Protein AF-E5AUP7-F1 (afdb_monomer_lite)

Organism: Mycetohabitans rhizoxinica (strain DSM 19002 / CIP 109453 / HKI 454) (NCBI:txid882378)

Structure (mmCIF, N/CA/C/O backbone):
data_AF-E5AUP7-F1
#
_entry.id   AF-E5AUP7-F1
#
loop_
_atom_site.group_PDB
_atom_site.id
_atom_site.type_symbol
_atom_site.label_atom_id
_atom_site.label_alt_id
_atom_site.label_comp_id
_atom_site.label_asym_id
_atom_site.label_entity_id
_atom_site.label_seq_id
_atom_site.pdbx_PDB_ins_code
_atom_site.Cartn_x
_atom_site.Cartn_y
_atom_site.Cartn_z
_atom_site.occupancy
_atom_site.B_iso_or_equiv
_atom_site.auth_seq_id
_atom_site.auth_comp_id
_atom_site.auth_asym_id
_atom_site.auth_atom_id
_atom_site.pdbx_PDB_model_num
ATOM 1 N N . MET A 1 1 ? 12.317 -14.142 -17.117 1.00 70.62 1 MET A N 1
ATOM 2 C CA . MET A 1 1 ? 11.001 -13.460 -17.187 1.00 70.62 1 MET A CA 1
ATOM 3 C C . MET A 1 1 ? 10.295 -13.596 -18.537 1.00 70.62 1 MET A C 1
ATOM 5 O O . MET A 1 1 ? 9.079 -13.672 -18.510 1.00 70.62 1 MET A O 1
ATOM 9 N N . ARG A 1 2 ? 10.980 -13.631 -19.698 1.00 77.06 2 ARG A N 1
ATOM 10 C CA . ARG A 1 2 ? 10.306 -13.629 -21.021 1.00 77.06 2 ARG A CA 1
ATOM 11 C C . ARG A 1 2 ? 9.396 -14.837 -21.297 1.00 77.06 2 ARG A C 1
ATOM 13 O O . ARG A 1 2 ? 8.411 -14.675 -21.997 1.00 77.06 2 ARG A O 1
ATOM 20 N N . GLU A 1 3 ? 9.697 -15.998 -20.722 1.00 93.12 3 GLU A N 1
ATOM 21 C CA . GLU A 1 3 ? 8.938 -17.243 -20.940 1.00 93.12 3 GLU A CA 1
ATOM 22 C C . GLU A 1 3 ? 8.042 -17.629 -19.754 1.00 93.12 3 GLU A C 1
ATOM 24 O O . GLU A 1 3 ? 7.471 -18.713 -19.741 1.00 93.12 3 GLU A O 1
ATOM 29 N N . LEU A 1 4 ? 7.915 -16.768 -18.734 1.00 91.12 4 LEU A N 1
ATOM 30 C CA . LEU A 1 4 ? 7.091 -17.081 -17.567 1.00 91.12 4 LEU A CA 1
ATOM 31 C C . LEU A 1 4 ? 5.607 -17.116 -17.981 1.00 91.12 4 LEU A C 1
ATOM 33 O O . LEU A 1 4 ? 5.086 -16.074 -18.394 1.00 91.12 4 LEU A O 1
ATOM 37 N N . PRO A 1 5 ? 4.899 -18.255 -17.843 1.00 96.06 5 PRO A N 1
ATOM 38 C CA . PRO A 1 5 ? 3.488 -18.318 -18.190 1.00 96.06 5 PRO A CA 1
ATOM 39 C C . PRO A 1 5 ? 2.668 -17.350 -17.338 1.00 96.06 5 PRO A C 1
ATOM 41 O O . PRO A 1 5 ? 2.905 -17.191 -16.137 1.00 96.06 5 PRO A O 1
ATOM 44 N N . ARG A 1 6 ? 1.659 -16.721 -17.948 1.00 94.69 6 ARG A N 1
ATOM 45 C CA . ARG A 1 6 ? 0.826 -15.715 -17.273 1.00 94.69 6 ARG A CA 1
ATOM 46 C C . ARG A 1 6 ? 0.144 -16.261 -16.018 1.00 94.69 6 ARG A C 1
ATOM 48 O O . ARG A 1 6 ? 0.069 -15.552 -15.020 1.00 94.69 6 ARG A O 1
ATOM 55 N N . GLU A 1 7 ? -0.336 -17.500 -16.055 1.00 96.19 7 GLU A N 1
ATOM 56 C CA . GLU A 1 7 ? -0.980 -18.116 -14.889 1.00 96.19 7 GLU A CA 1
ATOM 57 C C . GLU A 1 7 ? 0.011 -18.375 -13.755 1.00 96.19 7 GLU A C 1
ATOM 59 O O . GLU A 1 7 ? -0.284 -18.064 -12.604 1.00 96.19 7 GLU A O 1
ATOM 64 N N . THR A 1 8 ? 1.231 -18.811 -14.073 1.00 96.50 8 THR A N 1
ATOM 65 C CA . THR A 1 8 ? 2.306 -18.924 -13.080 1.00 96.50 8 THR A CA 1
ATOM 66 C C . THR A 1 8 ? 2.636 -17.560 -12.473 1.00 96.50 8 THR A C 1
ATOM 68 O O . THR A 1 8 ? 2.747 -17.437 -11.256 1.00 96.50 8 THR A O 1
ATOM 71 N N . ALA A 1 9 ? 2.720 -16.505 -13.290 1.00 95.81 9 ALA A N 1
ATOM 72 C CA . ALA A 1 9 ? 2.950 -15.148 -12.795 1.00 95.81 9 ALA A CA 1
ATOM 73 C C . ALA A 1 9 ? 1.835 -14.676 -11.845 1.00 95.81 9 ALA A C 1
ATOM 75 O O . ALA A 1 9 ? 2.130 -14.079 -10.813 1.00 95.81 9 ALA A O 1
ATOM 76 N N . LYS A 1 10 ? 0.564 -14.978 -12.145 1.00 95.75 10 LYS A N 1
ATOM 77 C CA . LYS A 1 10 ? -0.567 -14.670 -11.254 1.00 95.75 10 LYS A CA 1
ATOM 78 C C . LYS A 1 10 ? -0.493 -15.437 -9.937 1.00 95.75 10 LYS A C 1
ATOM 80 O O . LYS A 1 10 ? -0.733 -14.843 -8.892 1.00 95.75 10 LYS A O 1
ATOM 85 N N . GLN A 1 11 ? -0.152 -16.724 -9.973 1.00 97.75 11 GLN A N 1
ATOM 86 C CA . GLN A 1 11 ? -0.009 -17.544 -8.766 1.00 97.75 11 GLN A CA 1
ATOM 87 C C . GLN A 1 11 ? 1.097 -17.005 -7.858 1.00 97.75 11 GLN A C 1
ATOM 89 O O . GLN A 1 11 ? 0.878 -16.835 -6.661 1.00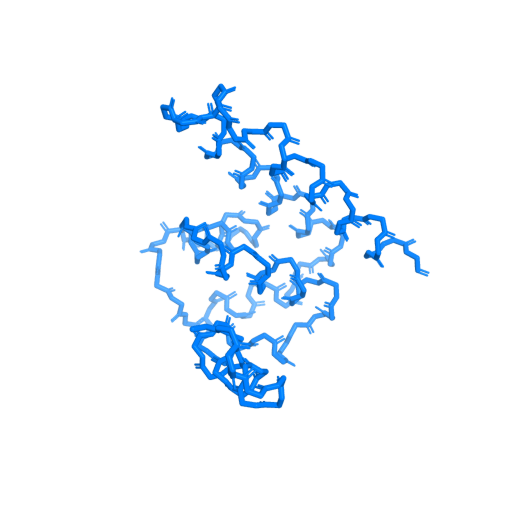 97.75 11 GLN A O 1
ATOM 94 N N . ILE A 1 12 ? 2.249 -16.653 -8.437 1.00 97.25 12 ILE A N 1
ATOM 95 C CA . ILE A 1 12 ? 3.349 -16.007 -7.710 1.00 97.25 12 ILE A CA 1
ATOM 96 C C . ILE A 1 12 ? 2.887 -14.664 -7.142 1.00 97.25 12 ILE A C 1
ATOM 98 O O . ILE A 1 12 ? 3.106 -14.384 -5.965 1.00 97.25 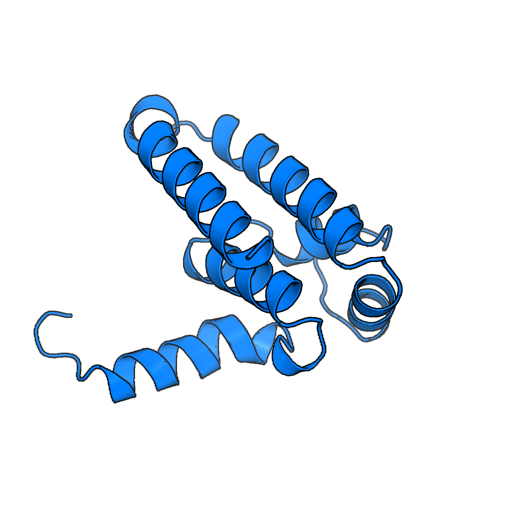12 ILE A O 1
ATOM 102 N N . ALA A 1 13 ? 2.215 -13.843 -7.954 1.00 97.06 13 ALA A N 1
ATOM 103 C CA . ALA A 1 13 ? 1.734 -12.541 -7.520 1.00 97.06 13 ALA A CA 1
ATOM 104 C C . ALA A 1 13 ? 0.764 -12.659 -6.334 1.00 97.06 13 ALA A C 1
ATOM 106 O O . ALA A 1 13 ? 0.880 -11.917 -5.357 1.00 97.06 13 ALA A O 1
ATOM 107 N N . LYS A 1 14 ? -0.149 -13.633 -6.393 1.00 97.62 14 LYS A N 1
ATOM 108 C CA . LYS A 1 14 ? -1.092 -13.919 -5.317 1.00 97.62 14 LYS A CA 1
ATOM 109 C C . LYS A 1 14 ? -0.357 -14.356 -4.048 1.00 97.62 14 LYS A C 1
ATOM 111 O O . LYS A 1 14 ? -0.495 -13.710 -3.013 1.00 97.62 14 LYS A O 1
ATOM 116 N N . ALA A 1 15 ? 0.485 -15.380 -4.152 1.00 98.25 15 ALA A N 1
ATOM 117 C CA . ALA A 1 15 ? 1.180 -15.963 -3.009 1.00 98.25 15 ALA A CA 1
ATOM 118 C C . ALA A 1 15 ? 2.139 -14.984 -2.312 1.00 98.25 15 ALA A C 1
ATOM 120 O O . ALA A 1 15 ? 2.261 -15.015 -1.091 1.00 98.25 15 ALA A O 1
ATOM 121 N N . LEU A 1 16 ? 2.825 -14.121 -3.069 1.00 97.50 16 LEU A N 1
ATOM 122 C CA . LEU A 1 16 ? 3.861 -13.243 -2.517 1.00 97.50 16 LEU A CA 1
ATOM 123 C C . LEU A 1 16 ? 3.370 -11.841 -2.160 1.00 97.50 16 LEU A C 1
ATOM 125 O O . LEU A 1 16 ? 3.964 -11.207 -1.291 1.00 97.50 16 LEU A O 1
ATOM 129 N N . TYR A 1 17 ? 2.318 -11.338 -2.814 1.00 97.88 17 TYR A N 1
ATOM 130 C CA . TYR A 1 17 ? 1.932 -9.931 -2.663 1.00 97.88 17 TYR A CA 1
ATOM 131 C C . TYR A 1 17 ? 0.476 -9.705 -2.254 1.00 97.88 17 TYR A C 1
ATOM 133 O O . TYR A 1 17 ? 0.187 -8.653 -1.683 1.00 97.88 17 TYR A O 1
ATOM 141 N N . TRP A 1 18 ? -0.425 -10.656 -2.516 1.00 98.19 18 TRP A N 1
ATOM 142 C CA . TRP A 1 18 ? -1.846 -10.563 -2.156 1.00 98.19 18 TRP A CA 1
ATOM 143 C C . TRP A 1 18 ? -2.144 -11.277 -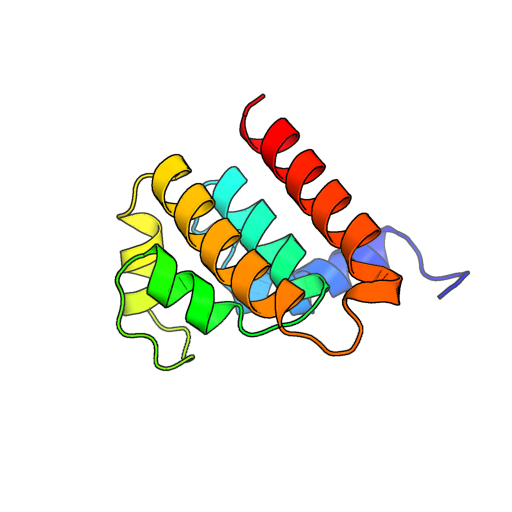0.831 1.00 98.19 18 TRP A C 1
ATOM 145 O O . TRP A 1 18 ? -2.655 -10.671 0.111 1.00 98.19 18 TRP A O 1
ATOM 155 N N . ASP A 1 19 ? -1.768 -12.553 -0.739 1.00 98.38 19 ASP A N 1
ATOM 156 C CA . ASP A 1 19 ? -2.071 -13.422 0.401 1.00 98.38 19 ASP A CA 1
ATOM 157 C C . ASP A 1 19 ? -1.406 -12.970 1.706 1.00 98.38 19 ASP A C 1
ATOM 159 O O . ASP A 1 19 ? -2.101 -12.931 2.725 1.00 98.38 19 ASP A O 1
ATOM 163 N N . PRO A 1 20 ? -0.124 -12.541 1.719 1.00 97.81 20 PRO A N 1
ATOM 164 C CA . PRO A 1 20 ? 0.530 -12.119 2.958 1.00 97.81 20 PRO A CA 1
ATOM 165 C C . PRO A 1 20 ? -0.107 -10.884 3.596 1.00 97.81 20 PRO A C 1
ATOM 167 O O . PRO A 1 20 ? 0.093 -10.637 4.783 1.00 97.81 20 PRO A O 1
ATOM 170 N N . LEU A 1 21 ? -0.866 -10.104 2.817 1.00 98.31 21 LEU A N 1
ATOM 171 C CA . LEU A 1 21 ? -1.587 -8.929 3.297 1.00 98.31 21 LEU A CA 1
ATOM 172 C C . LEU A 1 21 ? -3.084 -9.183 3.504 1.00 98.31 21 LEU A C 1
ATOM 174 O O . LEU A 1 21 ? -3.809 -8.248 3.826 1.00 98.31 21 LEU A O 1
ATOM 178 N N . HIS A 1 22 ? -3.550 -10.429 3.363 1.00 98.25 22 HIS A N 1
ATOM 179 C CA . HIS A 1 22 ? -4.958 -10.810 3.496 1.00 98.25 22 HIS A CA 1
ATOM 180 C C . HIS A 1 22 ? -5.904 -9.969 2.622 1.00 98.25 22 HIS A C 1
ATOM 182 O O . HIS A 1 22 ? -7.005 -9.625 3.055 1.00 98.25 22 HIS A O 1
ATOM 188 N N . CYS A 1 23 ? -5.487 -9.642 1.395 1.00 98.31 23 CYS A N 1
ATOM 189 C CA . CYS A 1 23 ? -6.218 -8.733 0.510 1.00 98.31 23 CYS A CA 1
ATOM 190 C C . CYS A 1 23 ? -7.676 -9.155 0.234 1.00 98.31 2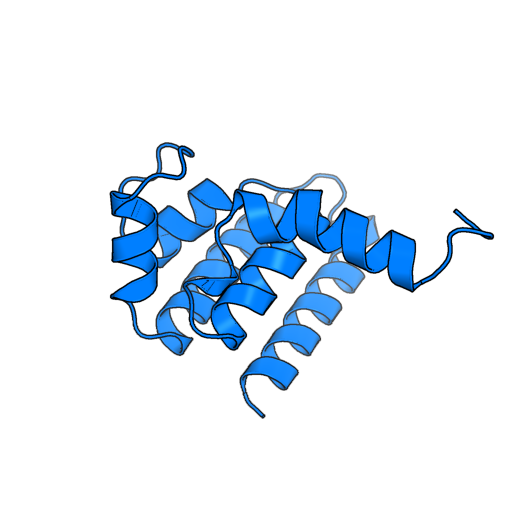3 CYS A C 1
ATOM 192 O O . CYS A 1 23 ? -8.532 -8.287 0.086 1.00 98.31 23 CYS A O 1
ATOM 194 N N . ASP A 1 24 ? -7.991 -10.456 0.267 1.00 98.25 24 ASP A N 1
ATOM 195 C CA . ASP A 1 24 ? -9.363 -10.983 0.129 1.00 98.25 24 AS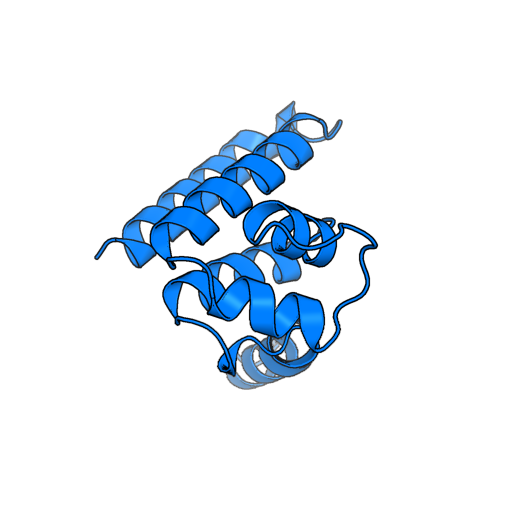P A CA 1
ATOM 196 C C . ASP A 1 24 ? -10.329 -10.526 1.243 1.00 98.25 24 ASP A C 1
ATOM 198 O O . ASP A 1 24 ? -11.538 -10.711 1.136 1.00 98.25 24 ASP A O 1
ATOM 202 N N . ARG A 1 25 ? -9.821 -9.949 2.340 1.00 98.12 25 ARG A N 1
ATOM 203 C CA . ARG A 1 25 ? -10.633 -9.498 3.481 1.00 98.12 25 ARG A CA 1
ATOM 204 C C . ARG A 1 25 ? -11.133 -8.059 3.360 1.00 98.12 25 ARG A C 1
ATOM 206 O O . ARG A 1 25 ? -11.863 -7.615 4.248 1.00 98.12 25 ARG A O 1
ATOM 213 N N . TYR A 1 26 ? -10.723 -7.319 2.337 1.00 98.19 26 TYR A N 1
ATOM 214 C CA . TYR A 1 26 ? -11.029 -5.895 2.192 1.00 98.19 26 TYR A CA 1
ATOM 215 C C . TYR A 1 26 ? -11.992 -5.637 1.031 1.00 98.19 26 TYR A C 1
ATOM 217 O O . TYR A 1 26 ? -12.223 -6.508 0.194 1.00 98.19 26 TYR A O 1
ATOM 225 N N . ASP A 1 27 ? -12.524 -4.414 0.951 1.00 97.38 27 ASP A N 1
ATOM 226 C CA . ASP A 1 27 ? -13.163 -3.922 -0.274 1.00 97.38 27 ASP A CA 1
ATOM 227 C C . ASP A 1 27 ? -12.196 -4.103 -1.459 1.00 97.38 27 ASP A C 1
ATOM 229 O O . ASP A 1 27 ? -10.999 -3.822 -1.343 1.00 97.38 27 ASP A O 1
ATOM 233 N N . ALA A 1 28 ? -12.696 -4.576 -2.603 1.00 96.44 28 ALA A N 1
ATOM 234 C CA . ALA A 1 28 ? -11.861 -4.900 -3.759 1.00 96.44 28 ALA A CA 1
ATOM 235 C C . ALA A 1 28 ? -11.027 -3.700 -4.249 1.00 96.44 28 ALA A C 1
ATOM 237 O O . ALA A 1 28 ? -9.888 -3.872 -4.690 1.00 96.44 28 ALA A O 1
ATOM 238 N N . ARG A 1 29 ? -11.554 -2.476 -4.120 1.00 96.62 29 ARG A N 1
ATOM 239 C CA . ARG A 1 29 ? -10.850 -1.237 -4.475 1.00 96.62 29 ARG A CA 1
ATOM 240 C C . ARG A 1 29 ? -9.689 -0.978 -3.519 1.00 96.62 29 ARG A C 1
ATOM 242 O O . ARG A 1 29 ? -8.607 -0.606 -3.965 1.00 96.62 29 ARG A O 1
ATOM 249 N N . VAL A 1 30 ? -9.884 -1.228 -2.223 1.00 98.19 30 VAL A N 1
ATOM 250 C CA . VAL A 1 30 ? -8.835 -1.140 -1.191 1.00 98.19 30 VAL A CA 1
ATOM 251 C C . VAL A 1 30 ? -7.761 -2.201 -1.428 1.00 98.19 30 VAL A C 1
ATOM 253 O O . VAL A 1 30 ? -6.573 -1.876 -1.501 1.00 98.19 30 VAL A O 1
ATOM 256 N N . ALA A 1 31 ? -8.177 -3.455 -1.615 1.00 98.06 31 ALA A N 1
ATOM 257 C CA . ALA A 1 31 ? -7.295 -4.587 -1.873 1.00 98.06 31 ALA A CA 1
ATOM 258 C C . ALA A 1 31 ? -6.410 -4.354 -3.105 1.00 98.06 31 ALA A C 1
ATOM 260 O O . ALA A 1 31 ? -5.207 -4.609 -3.066 1.00 98.06 31 ALA A O 1
ATOM 261 N N . PHE A 1 32 ? -6.976 -3.790 -4.176 1.00 97.12 32 PHE A N 1
ATOM 262 C CA . PHE A 1 32 ? -6.233 -3.454 -5.386 1.00 97.12 32 PHE A CA 1
ATOM 263 C C . PHE A 1 32 ? -5.122 -2.419 -5.138 1.00 97.12 32 PHE A C 1
ATOM 265 O O . PHE A 1 32 ? -3.998 -2.607 -5.609 1.00 97.12 32 PHE A O 1
ATOM 272 N N . GLN A 1 33 ? -5.389 -1.360 -4.361 1.00 97.81 33 GLN A N 1
ATOM 273 C CA . GLN A 1 33 ? -4.363 -0.359 -4.025 1.00 97.81 33 GLN A CA 1
ATOM 274 C C . GLN A 1 33 ? -3.247 -0.946 -3.152 1.00 97.81 33 GLN A C 1
ATOM 276 O O . GLN A 1 33 ? -2.069 -0.664 -3.391 1.00 97.81 33 GLN A O 1
ATOM 281 N N . ILE A 1 34 ? -3.608 -1.773 -2.164 1.00 98.25 34 ILE A N 1
ATOM 282 C CA . ILE A 1 34 ? -2.656 -2.467 -1.285 1.00 98.25 34 ILE A CA 1
ATOM 283 C C . ILE A 1 34 ? -1.768 -3.404 -2.107 1.00 98.25 34 ILE A C 1
ATOM 285 O O . ILE A 1 34 ? -0.543 -3.360 -1.982 1.00 98.25 34 ILE A O 1
ATOM 289 N N . PHE A 1 35 ? -2.369 -4.204 -2.988 1.00 97.94 35 PHE A N 1
ATOM 290 C CA . PHE A 1 35 ? -1.654 -5.129 -3.858 1.00 97.94 35 PHE A CA 1
ATOM 291 C C . PHE A 1 35 ? -0.696 -4.405 -4.811 1.00 97.94 35 PHE A C 1
ATOM 293 O O . PHE A 1 35 ? 0.481 -4.759 -4.865 1.00 97.94 35 PHE A O 1
ATOM 300 N N . ASP A 1 36 ? -1.148 -3.357 -5.514 1.00 97.50 36 ASP A N 1
ATOM 301 C CA . ASP A 1 36 ? -0.272 -2.581 -6.405 1.00 97.50 36 ASP A CA 1
ATOM 302 C C . ASP A 1 36 ? 0.897 -1.948 -5.641 1.00 97.50 36 ASP A C 1
ATOM 304 O O . ASP A 1 36 ? 2.027 -1.928 -6.132 1.00 97.50 36 ASP A O 1
ATOM 308 N N . ALA A 1 37 ? 0.657 -1.430 -4.437 1.00 97.56 37 ALA A N 1
ATOM 309 C CA . ALA A 1 37 ? 1.723 -0.897 -3.602 1.00 97.56 37 ALA A CA 1
ATOM 310 C C . ALA A 1 37 ? 2.722 -1.991 -3.198 1.00 97.56 37 ALA A C 1
ATOM 312 O O . ALA A 1 37 ? 3.922 -1.806 -3.385 1.00 97.56 37 ALA A O 1
ATOM 313 N N . ASN A 1 38 ? 2.240 -3.142 -2.724 1.00 97.81 38 ASN A N 1
ATOM 314 C CA . ASN A 1 38 ? 3.091 -4.231 -2.244 1.00 97.81 38 ASN A CA 1
ATOM 315 C C . ASN A 1 38 ? 3.929 -4.852 -3.366 1.00 97.81 38 ASN A C 1
ATOM 317 O O . ASN A 1 38 ? 5.116 -5.105 -3.186 1.00 97.81 38 ASN A O 1
ATOM 321 N N . TYR A 1 39 ? 3.344 -4.994 -4.556 1.00 97.19 39 TYR A N 1
ATOM 322 C CA . TYR A 1 39 ? 4.041 -5.485 -5.744 1.00 97.19 39 TYR A CA 1
ATOM 323 C C . TYR A 1 39 ? 5.205 -4.577 -6.175 1.00 97.19 39 TYR A C 1
ATOM 325 O O . TYR A 1 39 ? 6.170 -5.031 -6.783 1.00 97.19 39 TYR A O 1
ATOM 333 N N . ASN A 1 40 ? 5.121 -3.279 -5.871 1.00 95.25 40 ASN A N 1
ATOM 334 C CA . ASN A 1 40 ? 6.103 -2.280 -6.293 1.00 95.25 40 ASN A CA 1
ATOM 335 C C . ASN A 1 40 ? 7.039 -1.801 -5.176 1.00 95.2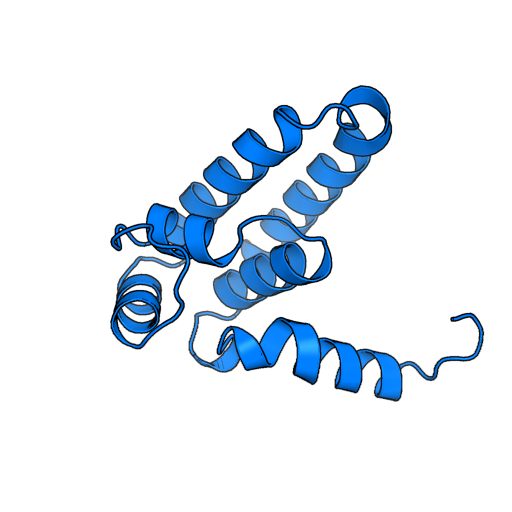5 40 ASN A C 1
ATOM 337 O O . ASN A 1 40 ? 7.949 -1.019 -5.450 1.00 95.25 40 ASN A O 1
ATOM 341 N N . GLY A 1 41 ? 6.835 -2.277 -3.949 1.00 89.06 41 GLY A N 1
ATOM 342 C CA . GLY A 1 41 ? 7.681 -1.983 -2.801 1.00 89.06 41 GLY A CA 1
ATOM 343 C C . GLY A 1 41 ? 7.331 -0.697 -2.044 1.00 89.06 41 GLY A C 1
ATOM 344 O O . GLY A 1 41 ? 6.555 0.154 -2.487 1.00 89.06 41 GLY A O 1
ATOM 345 N N . GLY A 1 42 ? 7.935 -0.585 -0.860 1.00 91.12 42 GLY A N 1
ATOM 346 C CA . GLY A 1 42 ? 7.704 0.473 0.122 1.00 91.12 42 GLY A CA 1
ATOM 347 C C . GLY A 1 42 ? 7.207 -0.081 1.459 1.00 91.12 42 GLY A C 1
ATOM 348 O O . GLY A 1 42 ? 7.293 -1.279 1.723 1.00 91.12 42 GLY A O 1
ATOM 349 N N . HIS A 1 43 ? 6.680 0.792 2.317 1.00 96.38 43 HIS A N 1
ATOM 350 C CA . HIS A 1 43 ? 6.268 0.446 3.682 1.00 96.38 43 HIS A CA 1
ATOM 351 C C . HIS A 1 43 ? 4.755 0.208 3.774 1.00 96.38 43 HIS A C 1
ATOM 353 O O . HIS A 1 43 ? 4.049 0.881 4.519 1.00 96.38 43 HIS A O 1
ATOM 359 N N . VAL A 1 44 ? 4.243 -0.748 2.996 1.00 98.19 44 VAL A N 1
ATOM 360 C CA . VAL A 1 44 ? 2.794 -0.917 2.778 1.00 98.19 44 VAL A CA 1
ATOM 361 C C . VAL A 1 44 ? 2.007 -1.125 4.068 1.00 98.19 44 VAL A C 1
ATOM 363 O O . VAL A 1 44 ? 0.982 -0.478 4.250 1.00 98.19 44 VAL A O 1
ATOM 366 N N . VAL A 1 45 ? 2.493 -1.958 4.992 1.00 98.56 45 VAL A N 1
ATOM 367 C CA . VAL A 1 45 ? 1.799 -2.200 6.269 1.00 98.56 45 VAL A CA 1
ATOM 368 C C . VAL A 1 45 ? 1.730 -0.929 7.122 1.00 98.56 45 VAL A C 1
ATOM 370 O O . VAL A 1 45 ? 0.682 -0.637 7.692 1.00 98.56 45 VAL A O 1
ATOM 373 N N . ILE A 1 46 ? 2.800 -0.127 7.146 1.00 98.69 46 ILE A N 1
ATOM 374 C CA . ILE A 1 46 ? 2.803 1.182 7.818 1.00 98.69 46 ILE A CA 1
ATOM 375 C C . ILE A 1 46 ? 1.755 2.101 7.185 1.00 98.69 46 ILE A C 1
ATOM 377 O O . ILE A 1 46 ? 0.994 2.745 7.902 1.00 98.69 46 ILE A O 1
ATOM 381 N N . TRP A 1 47 ? 1.664 2.140 5.854 1.00 98.69 47 TRP A N 1
ATOM 382 C CA . TRP A 1 47 ? 0.669 2.963 5.160 1.00 98.69 47 TRP A CA 1
ATOM 383 C C . TRP A 1 47 ? -0.759 2.477 5.404 1.00 98.69 47 TRP A C 1
ATOM 385 O O . TRP A 1 47 ? -1.651 3.303 5.572 1.00 98.69 47 TRP A O 1
ATOM 395 N N . MET A 1 48 ? -0.985 1.159 5.473 1.00 98.75 48 MET A N 1
ATOM 396 C CA . MET A 1 48 ? -2.277 0.588 5.867 1.00 98.75 48 MET A CA 1
ATOM 397 C C . MET A 1 48 ? -2.668 1.064 7.266 1.00 98.75 48 MET A C 1
ATOM 399 O O . MET A 1 48 ? -3.783 1.539 7.455 1.00 98.75 48 MET A O 1
ATOM 403 N N . GLN A 1 49 ? -1.740 0.996 8.224 1.00 98.81 49 GLN A N 1
ATOM 404 C CA . GLN A 1 49 ? -1.979 1.424 9.601 1.00 98.81 49 GLN A CA 1
ATOM 405 C C . GLN A 1 49 ? -2.256 2.927 9.696 1.00 98.81 49 GLN A C 1
ATOM 407 O O . GLN A 1 49 ? -3.236 3.332 10.314 1.00 98.81 49 GLN A O 1
ATOM 412 N N . GLN A 1 50 ? -1.454 3.756 9.023 1.00 98.56 50 GLN A N 1
ATOM 413 C CA . GLN A 1 50 ? -1.670 5.203 8.948 1.00 98.56 50 GLN A CA 1
ATOM 414 C C . GLN A 1 50 ? -3.031 5.545 8.326 1.00 98.56 50 GLN A C 1
ATOM 416 O O . GLN A 1 50 ? -3.762 6.379 8.857 1.00 98.56 50 GLN A O 1
ATOM 421 N N . ALA A 1 51 ? -3.400 4.884 7.226 1.00 98.69 51 ALA A N 1
ATOM 422 C CA . ALA A 1 51 ? -4.654 5.137 6.524 1.00 98.69 51 ALA A CA 1
ATOM 423 C C . ALA A 1 51 ? -5.886 4.703 7.329 1.00 98.69 51 ALA A C 1
ATOM 425 O O . ALA A 1 51 ? -6.911 5.394 7.312 1.00 98.69 51 ALA A O 1
ATOM 426 N N . SER A 1 52 ? -5.772 3.601 8.074 1.00 98.69 52 SER A N 1
ATOM 427 C CA . SER A 1 52 ? -6.842 3.090 8.926 1.00 98.69 52 SER A CA 1
ATOM 428 C C . SER A 1 52 ? -6.895 3.728 10.318 1.00 98.69 52 SER A C 1
ATOM 430 O O . SER A 1 52 ? -7.807 3.432 11.084 1.00 98.69 52 SER A O 1
ATOM 432 N N . GLY A 1 53 ? -5.906 4.549 10.688 1.00 98.12 53 GLY A N 1
ATOM 433 C CA . GLY A 1 53 ? -5.756 5.089 12.044 1.00 98.12 53 GLY A CA 1
ATOM 434 C C . GLY A 1 53 ? -5.278 4.068 13.088 1.00 98.12 53 GLY A C 1
ATOM 435 O O . GLY A 1 53 ? -5.377 4.326 14.285 1.00 98.12 53 GLY A O 1
ATOM 436 N N . ALA A 1 54 ? -4.769 2.909 12.662 1.00 98.25 54 ALA A N 1
ATOM 437 C CA . ALA A 1 54 ? -4.136 1.952 13.563 1.00 98.25 54 ALA A CA 1
ATOM 438 C C . ALA A 1 54 ? -2.730 2.425 13.970 1.00 98.25 54 ALA A C 1
ATOM 440 O O . ALA A 1 54 ? -2.101 3.243 13.298 1.00 98.25 54 ALA A O 1
ATOM 441 N N . PHE A 1 55 ? -2.210 1.871 15.067 1.00 97.69 55 PHE A N 1
ATOM 442 C CA . PHE A 1 55 ? -0.834 2.130 15.484 1.00 97.69 55 PHE A CA 1
ATOM 443 C C . PHE A 1 55 ? 0.153 1.632 14.417 1.00 97.69 55 PHE A C 1
ATOM 445 O O . PHE A 1 55 ? 0.117 0.463 14.035 1.00 97.69 55 PHE A O 1
ATOM 452 N N . ALA A 1 56 ? 1.008 2.529 13.923 1.00 98.00 56 ALA A N 1
ATOM 453 C CA . ALA A 1 56 ? 1.880 2.286 12.778 1.00 98.00 56 ALA A CA 1
ATOM 454 C C . ALA A 1 56 ? 3.214 1.629 13.182 1.00 98.00 56 ALA A C 1
ATOM 456 O O . ALA A 1 56 ? 4.267 2.261 13.132 1.00 98.00 56 ALA A O 1
ATOM 457 N N . ASP A 1 57 ? 3.166 0.362 13.601 1.00 97.88 57 ASP A N 1
ATOM 458 C CA . ASP A 1 57 ? 4.340 -0.437 13.998 1.00 97.88 57 ASP A CA 1
ATOM 459 C C . ASP A 1 57 ? 4.921 -1.320 12.877 1.00 97.88 57 ASP A C 1
ATOM 461 O O . ASP A 1 57 ? 5.936 -1.993 13.070 1.00 97.88 57 ASP A O 1
ATOM 465 N N . GLY A 1 58 ? 4.275 -1.341 11.711 1.00 98.00 58 GLY A N 1
ATOM 466 C CA . GLY A 1 58 ? 4.685 -2.103 10.535 1.00 98.00 58 GLY A CA 1
ATOM 467 C C . GLY A 1 58 ? 4.382 -3.595 10.624 1.00 98.00 58 GLY A C 1
ATOM 468 O O . GLY A 1 58 ? 4.758 -4.343 9.722 1.00 98.00 58 GLY A O 1
ATOM 469 N N . LYS A 1 59 ? 3.693 -4.044 11.677 1.00 97.94 59 LYS A N 1
ATOM 470 C CA . LYS A 1 59 ? 3.312 -5.440 11.882 1.00 97.94 59 LYS A CA 1
ATOM 471 C C . LYS A 1 59 ? 1.858 -5.638 11.485 1.00 97.94 59 LYS A C 1
ATOM 473 O O . LYS A 1 59 ? 0.933 -5.077 12.075 1.00 97.94 59 LYS A O 1
ATOM 478 N N . LEU A 1 60 ? 1.635 -6.481 10.481 1.00 98.25 60 LEU A N 1
ATOM 479 C CA . LEU A 1 60 ? 0.279 -6.845 10.104 1.00 98.25 60 LEU A CA 1
ATOM 480 C C . LEU A 1 60 ? -0.263 -7.859 11.114 1.00 98.25 60 LEU A C 1
ATOM 482 O O . LEU A 1 60 ? 0.329 -8.909 11.342 1.00 98.25 60 LEU A O 1
ATOM 486 N N . GLY A 1 61 ? -1.406 -7.541 11.709 1.00 97.50 61 GLY A N 1
ATOM 487 C CA . GLY A 1 61 ? -2.104 -8.430 12.626 1.00 97.50 61 GLY A CA 1
ATOM 488 C C . GLY A 1 61 ? -3.604 -8.150 12.650 1.00 97.50 61 GLY A C 1
ATOM 489 O O . GLY A 1 61 ? -4.071 -7.221 11.981 1.00 97.50 61 GLY A O 1
ATOM 490 N N . PRO A 1 62 ? -4.376 -8.910 13.449 1.00 97.94 62 PRO A N 1
ATOM 491 C CA . PRO A 1 62 ? -5.837 -8.825 13.466 1.00 97.94 62 PRO A CA 1
ATOM 492 C C . PRO A 1 62 ? -6.377 -7.414 13.724 1.00 97.94 62 PRO A C 1
ATOM 494 O O . PRO A 1 62 ? -7.381 -7.030 13.134 1.00 97.94 62 PRO A O 1
ATOM 497 N N . LYS A 1 63 ? -5.684 -6.620 14.552 1.00 98.00 63 LYS A N 1
ATOM 498 C CA . LYS A 1 63 ? -6.054 -5.226 14.844 1.00 98.00 63 LYS A CA 1
ATOM 499 C C . LYS A 1 63 ? -5.935 -4.320 13.616 1.00 98.00 63 LYS A C 1
ATOM 501 O O . LYS A 1 63 ? -6.859 -3.566 13.340 1.00 98.00 63 LYS A O 1
ATOM 506 N N . THR A 1 64 ? -4.836 -4.421 12.865 1.00 98.62 64 THR A N 1
ATOM 507 C CA . THR A 1 64 ? -4.655 -3.673 11.611 1.00 98.62 64 THR A CA 1
ATOM 508 C C . THR A 1 64 ? -5.707 -4.088 10.589 1.00 98.62 64 THR A C 1
ATOM 510 O O . THR A 1 64 ? -6.339 -3.229 9.990 1.00 98.62 64 THR A O 1
ATOM 513 N N . ILE A 1 65 ? -5.950 -5.395 10.431 1.00 98.62 65 ILE A N 1
ATOM 514 C CA . ILE A 1 65 ? -6.966 -5.910 9.500 1.00 98.62 65 ILE A CA 1
ATOM 515 C C . ILE A 1 65 ? -8.348 -5.344 9.849 1.00 98.62 65 ILE A C 1
ATOM 517 O O . ILE A 1 65 ? -9.010 -4.794 8.975 1.00 98.62 65 ILE A O 1
ATOM 521 N N . ALA A 1 66 ? -8.752 -5.420 11.119 1.00 98.62 66 ALA A N 1
ATOM 522 C CA . ALA A 1 66 ? -10.033 -4.888 11.575 1.00 98.62 66 ALA A CA 1
ATOM 523 C C . ALA A 1 66 ? -10.134 -3.367 11.382 1.00 98.62 66 ALA A C 1
ATOM 525 O O . ALA A 1 66 ? -11.173 -2.877 10.953 1.00 98.62 66 ALA A O 1
ATOM 526 N N . ALA A 1 67 ? -9.056 -2.620 11.644 1.00 98.69 67 ALA A N 1
ATOM 527 C CA . ALA A 1 67 ? -9.035 -1.175 11.435 1.00 98.69 67 ALA A CA 1
ATOM 528 C C . ALA A 1 67 ? -9.223 -0.811 9.956 1.00 98.69 67 ALA A C 1
ATOM 530 O O . ALA A 1 67 ? -10.010 0.077 9.650 1.00 98.69 67 ALA A O 1
ATOM 531 N N . VAL A 1 68 ? -8.550 -1.512 9.034 1.00 98.75 68 VAL A N 1
ATOM 532 C CA . VAL A 1 68 ? -8.734 -1.311 7.585 1.00 98.75 68 VAL A CA 1
ATOM 533 C C . VAL A 1 68 ? -10.184 -1.589 7.184 1.00 98.75 68 VAL A C 1
ATOM 535 O O . VAL A 1 68 ? -10.770 -0.799 6.456 1.00 98.75 68 VAL A O 1
ATOM 538 N N . GLN A 1 69 ? -10.778 -2.676 7.690 1.00 98.56 69 GLN A N 1
ATOM 539 C CA . GLN A 1 69 ? -12.170 -3.049 7.400 1.00 98.56 69 GLN A CA 1
ATOM 540 C C . GLN A 1 69 ? -13.206 -2.062 7.967 1.00 98.56 69 GLN A C 1
ATOM 542 O O . GLN A 1 69 ? -14.318 -1.995 7.454 1.00 98.56 69 GLN A O 1
ATOM 547 N N . ALA A 1 70 ? -12.866 -1.325 9.027 1.00 98.44 70 ALA A N 1
ATOM 548 C CA . ALA A 1 70 ? -13.769 -0.386 9.692 1.00 98.44 70 ALA A CA 1
ATOM 549 C C . ALA A 1 70 ? -13.771 1.021 9.072 1.00 98.44 70 ALA A C 1
ATOM 551 O O . ALA A 1 70 ? -14.628 1.838 9.412 1.00 98.44 70 ALA A O 1
ATOM 552 N N . VAL A 1 71 ? -12.806 1.333 8.204 1.00 98.56 71 VAL A N 1
ATOM 553 C CA . VAL A 1 71 ? -12.707 2.640 7.546 1.00 98.56 71 VAL A CA 1
ATOM 554 C C . VAL A 1 71 ? -13.471 2.593 6.230 1.00 98.56 71 VAL A C 1
ATOM 556 O O . VAL A 1 71 ? -13.377 1.616 5.489 1.00 98.56 71 VAL A O 1
ATOM 559 N N . ASP A 1 72 ? -14.203 3.666 5.929 1.00 98.25 72 ASP A N 1
ATOM 560 C CA . ASP A 1 72 ? -14.817 3.844 4.615 1.00 98.25 72 ASP A CA 1
ATOM 561 C C . ASP A 1 72 ? -13.775 3.608 3.494 1.00 98.25 72 ASP A C 1
ATOM 563 O O . ASP A 1 72 ? -12.677 4.180 3.557 1.00 98.25 72 ASP A O 1
ATOM 567 N N . PRO A 1 73 ? -14.072 2.771 2.481 1.00 97.56 73 PRO A N 1
ATOM 568 C CA . PRO A 1 73 ? -13.103 2.420 1.448 1.00 97.56 73 PRO A CA 1
ATOM 569 C C . PRO A 1 73 ? -12.494 3.623 0.721 1.00 97.56 73 PRO A C 1
ATOM 571 O O . PRO A 1 73 ? -11.293 3.623 0.446 1.00 97.56 73 PRO A O 1
ATOM 574 N N . GLU A 1 74 ? -13.283 4.658 0.424 1.00 96.81 74 GLU A N 1
ATOM 575 C CA . GLU A 1 74 ? -12.800 5.844 -0.285 1.00 96.81 74 GLU A CA 1
ATOM 576 C C . GLU A 1 74 ? -11.860 6.661 0.607 1.00 96.81 74 GLU A C 1
ATOM 578 O O . GLU A 1 74 ? -10.751 7.019 0.194 1.00 96.81 74 GLU A O 1
ATOM 583 N N . LEU A 1 75 ? -12.242 6.868 1.870 1.00 98.31 75 LEU A N 1
ATOM 584 C CA . LEU A 1 75 ? -11.400 7.527 2.864 1.00 98.31 75 LEU A CA 1
ATOM 585 C C . LEU A 1 75 ? -10.079 6.783 3.093 1.00 98.31 75 LEU A C 1
ATOM 587 O O . LEU A 1 75 ? -9.020 7.417 3.169 1.00 98.31 75 LEU A O 1
ATOM 591 N N . PHE A 1 76 ? -10.122 5.452 3.180 1.00 98.69 76 PHE A N 1
ATOM 592 C CA . PHE A 1 76 ? -8.920 4.634 3.294 1.00 98.69 76 PHE A CA 1
ATOM 593 C C . PHE A 1 76 ? -8.008 4.838 2.081 1.00 98.69 76 PHE A C 1
ATOM 595 O O . PHE A 1 76 ? -6.822 5.121 2.251 1.00 98.69 76 PHE A O 1
ATOM 602 N N . ILE A 1 77 ? -8.554 4.746 0.862 1.00 98.31 77 ILE A N 1
ATOM 603 C CA . ILE A 1 77 ? -7.792 4.901 -0.384 1.00 98.31 77 ILE A CA 1
ATOM 604 C C . ILE A 1 77 ? -7.138 6.283 -0.453 1.00 98.31 77 ILE A C 1
ATOM 606 O O . ILE A 1 77 ? -5.942 6.368 -0.739 1.00 98.31 77 ILE A O 1
ATOM 610 N N . MET A 1 78 ? -7.871 7.357 -0.144 1.00 98.38 78 MET A N 1
ATOM 611 C CA . MET A 1 78 ? -7.322 8.717 -0.136 1.00 98.38 78 MET A CA 1
ATOM 612 C C . MET A 1 78 ? -6.115 8.836 0.803 1.00 98.38 78 MET A C 1
ATOM 614 O O . MET A 1 78 ? -5.049 9.305 0.396 1.00 98.38 78 MET A O 1
ATOM 618 N N . ARG A 1 79 ? -6.246 8.357 2.047 1.00 98.69 79 ARG A N 1
ATOM 619 C CA . ARG A 1 79 ? -5.164 8.408 3.044 1.00 98.69 79 ARG A CA 1
ATOM 620 C C . ARG A 1 79 ? -3.984 7.514 2.670 1.00 98.69 79 ARG A C 1
ATOM 622 O O . ARG A 1 79 ? -2.833 7.925 2.802 1.00 98.69 79 ARG A O 1
ATOM 629 N N . PHE A 1 80 ? -4.261 6.312 2.174 1.00 98.62 80 PHE A N 1
ATOM 630 C CA . PHE A 1 80 ? -3.245 5.350 1.760 1.00 98.62 80 PHE A CA 1
ATOM 631 C C . PHE A 1 80 ? -2.406 5.889 0.597 1.00 98.62 80 PHE A C 1
ATOM 633 O O . PHE A 1 80 ? -1.176 5.820 0.621 1.00 98.62 80 PHE A O 1
ATOM 640 N N . ILE A 1 81 ? -3.057 6.483 -0.405 1.00 98.25 81 ILE A N 1
ATOM 641 C CA . ILE A 1 81 ? -2.372 7.071 -1.556 1.00 98.25 81 ILE A CA 1
ATOM 642 C C . ILE A 1 81 ? -1.591 8.324 -1.159 1.00 98.25 81 ILE A C 1
ATOM 644 O O . ILE A 1 81 ? -0.478 8.505 -1.654 1.00 98.25 81 ILE A O 1
ATOM 648 N N . ALA A 1 82 ? -2.101 9.134 -0.227 1.00 98.50 82 ALA A N 1
ATOM 649 C CA . ALA A 1 82 ? -1.350 10.256 0.331 1.00 98.50 82 ALA A CA 1
ATOM 650 C C . ALA A 1 82 ? -0.053 9.786 1.018 1.00 98.50 82 ALA A C 1
ATOM 652 O O . ALA A 1 82 ? 1.024 10.289 0.698 1.00 98.50 82 ALA A O 1
ATOM 653 N N . ALA A 1 83 ? -0.125 8.773 1.891 1.00 98.19 83 ALA A N 1
ATOM 654 C CA . ALA A 1 83 ? 1.053 8.208 2.557 1.00 98.19 83 ALA A CA 1
ATOM 655 C C . ALA A 1 83 ? 2.069 7.637 1.551 1.00 98.19 83 ALA A C 1
ATOM 657 O O . ALA A 1 83 ? 3.270 7.917 1.629 1.00 98.19 83 ALA A O 1
ATOM 658 N N . ARG A 1 84 ? 1.578 6.892 0.553 1.00 98.00 84 ARG A N 1
ATOM 659 C CA . ARG A 1 84 ? 2.398 6.327 -0.523 1.00 98.00 84 ARG A CA 1
ATOM 660 C C . ARG A 1 84 ? 3.099 7.409 -1.342 1.00 98.00 84 ARG A C 1
ATOM 662 O O . ARG A 1 84 ? 4.292 7.284 -1.602 1.00 98.00 84 ARG A O 1
ATOM 669 N N . LEU A 1 85 ? 2.384 8.448 -1.774 1.00 98.06 85 LEU A N 1
ATOM 670 C CA . LEU A 1 85 ? 2.967 9.515 -2.590 1.00 98.06 85 LEU A CA 1
ATOM 671 C C . LEU A 1 85 ? 4.030 10.291 -1.818 1.00 98.06 85 LEU A C 1
ATOM 673 O O . LEU A 1 85 ? 5.108 10.486 -2.368 1.00 98.06 85 LEU A O 1
ATOM 677 N N . THR A 1 86 ? 3.778 10.629 -0.551 1.00 97.88 86 THR A N 1
ATOM 678 C CA . THR A 1 86 ? 4.767 11.284 0.321 1.00 97.88 86 THR A CA 1
ATOM 679 C C . THR A 1 86 ? 6.074 10.495 0.380 1.00 97.88 86 THR A C 1
ATOM 681 O O . THR A 1 86 ? 7.153 11.064 0.210 1.00 97.88 86 THR A O 1
ATOM 684 N N . TYR A 1 87 ? 5.989 9.171 0.549 1.00 97.38 87 TYR A N 1
ATOM 685 C CA . TYR A 1 87 ? 7.166 8.305 0.520 1.00 97.38 87 TYR A CA 1
ATOM 686 C C . TYR A 1 87 ? 7.862 8.324 -0.844 1.00 97.38 87 TYR A C 1
ATOM 688 O O . TYR A 1 87 ? 9.064 8.566 -0.918 1.00 97.38 87 TYR A O 1
ATOM 696 N N . LEU A 1 88 ? 7.115 8.091 -1.929 1.00 97.44 88 LEU A N 1
ATOM 697 C CA . LEU A 1 88 ? 7.695 7.997 -3.270 1.00 97.44 88 LEU A CA 1
ATOM 698 C C . LEU A 1 88 ? 8.403 9.293 -3.679 1.00 97.44 88 LEU A C 1
ATOM 700 O O . LEU A 1 88 ? 9.479 9.229 -4.268 1.00 97.44 88 LEU A O 1
ATOM 704 N N . THR A 1 89 ? 7.836 10.455 -3.342 1.00 97.69 89 THR A N 1
ATOM 705 C CA . THR A 1 89 ? 8.431 11.764 -3.653 1.00 97.69 89 THR A CA 1
ATOM 706 C C . THR A 1 89 ? 9.708 12.054 -2.871 1.00 97.69 89 THR A C 1
ATOM 708 O O . THR A 1 89 ? 10.507 12.875 -3.310 1.00 97.69 89 THR A O 1
ATOM 711 N N . ALA A 1 90 ? 9.920 11.380 -1.737 1.00 97.38 90 ALA A N 1
ATOM 712 C CA . ALA A 1 90 ? 11.132 11.513 -0.934 1.00 97.38 90 ALA A CA 1
ATOM 713 C C . ALA A 1 90 ? 12.283 10.609 -1.421 1.00 97.38 90 ALA A C 1
ATOM 715 O O . ALA A 1 90 ? 13.409 10.727 -0.936 1.00 97.38 90 ALA A O 1
ATOM 716 N N . LEU A 1 91 ? 12.033 9.700 -2.370 1.00 96.94 91 LEU A N 1
ATOM 717 C CA . LEU A 1 91 ? 13.067 8.815 -2.900 1.00 96.94 91 LEU A CA 1
ATOM 718 C C . LEU A 1 91 ? 14.035 9.579 -3.807 1.00 96.94 91 LEU A C 1
ATOM 720 O O . LEU A 1 91 ? 13.620 10.310 -4.704 1.00 96.94 91 LEU A O 1
ATOM 724 N N . GLN A 1 92 ? 15.335 9.305 -3.668 1.00 97.81 92 GLN A N 1
ATOM 725 C CA . GLN A 1 92 ? 16.378 9.875 -4.538 1.00 97.81 92 GLN A CA 1
ATOM 726 C C . GLN A 1 92 ? 16.146 9.585 -6.030 1.00 97.81 92 GLN A C 1
ATOM 728 O O . GLN A 1 92 ? 16.574 10.343 -6.894 1.00 97.81 92 GLN A O 1
ATOM 733 N N . THR A 1 93 ? 15.445 8.495 -6.342 1.00 96.81 93 THR A N 1
ATOM 734 C CA . THR A 1 93 ? 15.138 8.052 -7.706 1.00 96.81 93 THR A CA 1
ATOM 735 C C . THR A 1 93 ? 13.861 8.676 -8.288 1.00 96.81 93 THR A C 1
ATOM 737 O O . THR A 1 93 ? 13.539 8.445 -9.458 1.00 96.81 93 THR A O 1
ATOM 740 N N . TRP A 1 94 ? 13.142 9.503 -7.517 1.00 97.56 94 TRP A N 1
ATOM 741 C CA . TRP A 1 94 ? 11.932 10.199 -7.963 1.00 97.56 94 TRP A CA 1
ATOM 742 C C . TRP A 1 94 ? 12.115 11.014 -9.258 1.00 97.56 94 TRP A C 1
ATOM 744 O O . TRP A 1 94 ? 11.251 10.891 -10.131 1.00 97.56 94 TRP A O 1
ATOM 754 N N . PRO A 1 95 ? 13.211 11.775 -9.476 1.00 98.25 95 PRO A N 1
ATOM 755 C CA . PRO A 1 95 ? 13.395 12.526 -10.722 1.00 98.25 95 PRO A CA 1
ATOM 756 C C . PRO A 1 95 ? 13.390 11.645 -11.980 1.00 98.25 95 PRO A C 1
ATOM 758 O O . PRO A 1 95 ? 12.935 12.083 -13.036 1.00 98.25 95 PRO A O 1
ATOM 761 N N . SER A 1 96 ? 13.850 10.394 -11.870 1.00 98.19 96 SER A N 1
ATOM 762 C CA . SER A 1 96 ? 13.924 9.453 -12.992 1.00 98.19 96 SER A CA 1
ATOM 763 C C . SER A 1 96 ? 12.614 8.696 -13.222 1.00 98.19 96 SER A C 1
ATOM 765 O O . SER A 1 96 ? 12.198 8.525 -14.367 1.00 98.19 96 SER A O 1
ATOM 767 N N . PHE A 1 97 ? 11.941 8.246 -12.156 1.00 97.25 97 PHE A N 1
ATOM 768 C CA . PHE A 1 97 ? 10.809 7.311 -12.275 1.00 97.25 97 PHE A CA 1
ATOM 769 C C . PHE A 1 97 ? 9.461 7.859 -11.788 1.00 97.25 97 PHE A C 1
ATOM 771 O O . PHE A 1 97 ? 8.409 7.321 -12.149 1.00 97.25 97 PHE A O 1
ATOM 778 N N . GLY A 1 98 ? 9.459 8.948 -11.018 1.00 97.69 98 GLY A N 1
ATOM 779 C CA . GLY A 1 98 ? 8.288 9.463 -10.304 1.00 97.69 98 GLY A CA 1
ATOM 780 C C . GLY A 1 98 ? 7.100 9.785 -11.203 1.00 97.69 98 GLY A C 1
ATOM 781 O O . GLY A 1 98 ? 5.957 9.473 -10.871 1.00 97.69 98 GLY A O 1
ATOM 782 N N . ARG A 1 99 ? 7.361 10.299 -12.412 1.00 98.44 99 ARG A N 1
ATOM 783 C CA . ARG A 1 99 ? 6.318 10.547 -13.423 1.00 98.44 99 ARG A CA 1
ATOM 784 C C . ARG A 1 99 ? 5.552 9.271 -13.788 1.00 98.44 99 ARG A C 1
ATOM 786 O O . ARG A 1 99 ? 4.334 9.317 -13.954 1.00 98.44 99 ARG A O 1
ATOM 793 N N . GLY A 1 100 ? 6.253 8.148 -13.938 1.00 98.25 100 GLY A N 1
ATOM 794 C CA . GLY A 1 100 ? 5.642 6.855 -14.247 1.00 98.25 100 GLY A CA 1
ATOM 795 C C . GLY A 1 100 ? 4.808 6.339 -13.077 1.00 98.25 100 GLY A C 1
ATOM 796 O O . GLY A 1 100 ? 3.649 5.966 -13.260 1.00 98.25 100 GLY A O 1
ATOM 797 N N . TRP A 1 101 ? 5.361 6.399 -11.865 1.00 98.00 101 TRP A N 1
ATOM 798 C CA . TRP A 1 101 ? 4.667 5.963 -10.652 1.00 98.00 101 TRP A CA 1
ATOM 799 C C . TRP A 1 101 ? 3.397 6.774 -10.376 1.00 98.00 101 TRP A C 1
ATOM 801 O O . TRP A 1 101 ? 2.344 6.188 -10.129 1.00 98.00 101 TRP A O 1
ATOM 811 N N . ALA A 1 102 ? 3.459 8.103 -10.499 1.00 98.06 102 ALA A N 1
ATOM 812 C CA . ALA A 1 102 ? 2.305 8.981 -10.309 1.00 98.06 102 ALA A CA 1
ATOM 813 C C . ALA A 1 102 ? 1.181 8.689 -11.320 1.00 98.06 102 ALA A C 1
ATOM 815 O O . ALA A 1 102 ? 0.010 8.626 -10.950 1.00 98.06 102 ALA A O 1
ATOM 816 N N . ARG A 1 103 ? 1.521 8.441 -12.594 1.00 98.19 103 ARG A N 1
ATOM 817 C CA . ARG A 1 103 ? 0.534 8.069 -13.625 1.00 98.19 103 ARG A CA 1
ATOM 818 C C . ARG A 1 103 ? -0.115 6.715 -13.356 1.00 98.19 103 ARG A C 1
ATOM 820 O O . ARG A 1 103 ? -1.318 6.577 -13.585 1.00 98.19 103 ARG A O 1
ATOM 827 N N . ARG A 1 104 ? 0.646 5.736 -12.855 1.00 97.50 104 ARG A N 1
ATOM 828 C CA . ARG A 1 104 ? 0.085 4.443 -12.439 1.00 97.50 104 ARG A CA 1
ATOM 829 C C . ARG A 1 104 ? -0.908 4.628 -11.296 1.00 97.50 104 ARG A C 1
ATOM 831 O O . ARG A 1 104 ? -2.034 4.168 -11.411 1.00 97.50 104 ARG A O 1
ATOM 838 N N . ILE A 1 105 ? -0.538 5.378 -10.257 1.00 97.19 105 ILE A N 1
ATOM 839 C CA . ILE A 1 105 ? -1.430 5.697 -9.131 1.00 97.19 105 ILE A CA 1
ATOM 840 C C . ILE A 1 105 ? -2.716 6.380 -9.618 1.00 97.19 105 ILE A C 1
ATOM 842 O O . ILE A 1 105 ? -3.810 5.951 -9.263 1.00 97.19 105 ILE A O 1
ATOM 846 N N . ALA A 1 106 ? -2.605 7.380 -10.496 1.00 97.81 106 ALA A N 1
ATOM 847 C CA . ALA A 1 106 ? -3.771 8.046 -11.075 1.00 97.81 106 ALA A CA 1
ATOM 848 C C . ALA A 1 106 ? -4.661 7.086 -11.887 1.00 97.81 106 ALA A C 1
ATOM 850 O O . ALA A 1 106 ? -5.881 7.207 -11.873 1.00 97.81 106 ALA A O 1
ATOM 851 N N . THR A 1 107 ? -4.067 6.122 -12.593 1.00 96.81 107 THR A N 1
ATOM 852 C CA . THR A 1 107 ? -4.816 5.087 -13.324 1.00 96.81 107 THR A CA 1
ATOM 853 C C . THR A 1 107 ? -5.548 4.159 -12.361 1.00 96.81 107 THR A C 1
ATOM 855 O O . THR A 1 107 ? -6.737 3.913 -12.548 1.00 96.81 107 THR A O 1
ATOM 858 N N . ASN A 1 108 ? -4.883 3.722 -11.290 1.00 95.00 108 ASN A N 1
ATOM 859 C CA . ASN A 1 108 ? -5.488 2.863 -10.277 1.00 95.00 108 ASN A CA 1
ATOM 860 C C . ASN A 1 108 ? -6.681 3.540 -9.590 1.00 95.00 108 ASN A C 1
ATOM 862 O O . ASN A 1 108 ? -7.677 2.880 -9.313 1.00 95.00 108 ASN A O 1
ATOM 866 N N . LEU A 1 109 ? -6.599 4.850 -9.332 1.00 95.31 109 LEU A N 1
ATOM 867 C CA . LEU A 1 109 ? -7.704 5.629 -8.764 1.00 95.31 109 LEU A CA 1
ATOM 868 C C . LEU A 1 109 ? -8.912 5.718 -9.707 1.00 95.31 109 LEU A C 1
ATOM 870 O O . LEU A 1 109 ? -10.041 5.607 -9.247 1.00 95.31 109 LEU A O 1
ATOM 874 N N . ARG A 1 110 ? -8.696 5.857 -11.023 1.00 92.31 110 ARG A N 1
ATOM 875 C CA . ARG A 1 110 ? -9.800 5.861 -12.002 1.00 92.31 110 ARG A CA 1
ATOM 876 C C . ARG A 1 110 ? -10.531 4.525 -12.061 1.00 92.31 110 ARG A C 1
ATOM 878 O O . ARG A 1 110 ? -11.745 4.523 -12.173 1.00 92.31 110 ARG A O 1
ATOM 885 N N . VAL A 1 111 ? -9.798 3.413 -11.980 1.00 81.38 111 VAL A N 1
ATOM 886 C CA . VAL A 1 111 ? -10.398 2.068 -11.952 1.00 81.38 111 VAL A CA 1
ATOM 887 C C . VAL A 1 111 ? -11.175 1.837 -10.654 1.00 81.38 111 VAL A C 1
ATOM 889 O O . VAL A 1 111 ? -12.200 1.177 -10.679 1.00 81.38 111 VAL A O 1
ATOM 892 N N . ALA A 1 112 ? -10.715 2.391 -9.529 1.00 73.62 112 ALA A N 1
ATOM 893 C CA . ALA A 1 112 ? -11.417 2.280 -8.251 1.00 73.62 112 ALA A CA 1
ATOM 894 C C . ALA A 1 112 ? -12.705 3.126 -8.170 1.00 73.62 112 ALA A C 1
ATOM 896 O O . ALA A 1 112 ? -13.570 2.818 -7.355 1.00 73.62 112 ALA A O 1
ATOM 897 N N . GLY A 1 113 ? -12.812 4.198 -8.962 1.00 60.16 113 GLY A N 1
ATOM 898 C CA . GLY A 1 113 ? -13.978 5.091 -8.997 1.00 60.16 113 GLY A CA 1
ATOM 899 C C . GLY A 1 113 ? -14.968 4.826 -10.138 1.00 60.16 113 GLY A C 1
ATOM 900 O O . GLY A 1 113 ? -15.895 5.617 -10.299 1.00 60.16 113 GLY A O 1
ATOM 901 N N . ALA A 1 114 ? -14.746 3.781 -10.940 1.00 53.56 114 ALA A N 1
ATOM 902 C CA . ALA A 1 114 ? -15.646 3.318 -12.000 1.00 53.56 114 ALA A CA 1
ATOM 903 C C . ALA A 1 114 ? -16.508 2.154 -11.496 1.00 53.56 114 ALA A C 1
ATOM 905 O O . ALA A 1 114 ? -17.680 2.085 -11.922 1.00 53.56 114 ALA A O 1
#

Radius of gyration: 14.32 Å; chains: 1; bounding box: 32×31×36 Å

Secondary structure (DSSP, 8-state):
-TT--HHHHHHHHIIIIIGGGTGGGS-HHHHHHHHHHHHH-S-HHHHHHHHHT---SS---HHHHHHHHHS-HHHHHHHHHHHHHHHHHTSTTHHHHHHHHHHHHHHHHHHHT-

Foldseek 3Di:
DVPQDPVNVVVCLCVQQQVVQVLVLADVLLSLLLSVDRVVDDLSLLLLCQQLVHDRPSDDDPRSSVSSRPDDSVSSLVSSVVVVLVVLCPDPCCVPCVVVVVVVSVVSVVVSVD

Sequence (114 aa):
MRELPRETAKQIAKALYWDPLHCDRYDARVAFQIFDANYNGGHVVIWMQQASGAFADGKLGPKTIAAVQAVDPELFIMRFIAARLTYLTALQTWPSFGRGWARRIATNLRVAGA

InterPro domains:
  IPR008565 TtsA-like, Glycoside hydrolase family 108 domain [PF05838] (1-42)
  IPR018537 Peptidoglycan binding domain [PF09374] (45-104)
  IPR023346 Lysozyme-like domain superfamily [SSF53955] (1-110)

pLDDT: mean 95.98, std 6.83, range [53.56, 98.81]